Protein AF-A0AAN7Y6Q5-F1 (afdb_monomer_lite)

Radius of gyration: 22.7 Å; chains: 1; bounding box: 46×23×65 Å

Secondary structure (DSSP, 8-state):
-HHHHHHT-TTS------HHHHHHHHHHHHHHHHHHHHHHHHHHHHGGGGG---TTTHHHHHHHHHHHHHHHT--S-TT-TTS----

pLDDT: mean 86.83, std 12.01, range [36.44, 97.75]

Foldseek 3Di:
DVQVVCVVPVVDDHDPDDPCVVVVVVVVLVVLVVVVVVVVVVLVVCVCLVVDPDPPSVVVVVVSVVVVCVVVVDPDDSSDPVDDPPD

InterPro domains:
  IPR013594 Dynein heavy chain, tail [PF08385] (2-83)

Organism: Eleginops maclovinus (NCBI:txid56733)

Sequence (87 aa):
MVRDKLRENPDNRQFDFSENYIFGKFDAFCRRLEKIGDMASSLESLAALQHMKVEGIEKIYVRYQTIVSTTTSKTYDVLDHRKLEVK

Structure (mmCIF, N/CA/C/O backbone):
data_AF-A0AAN7Y6Q5-F1
#
_entry.id   AF-A0AAN7Y6Q5-F1
#
loop_
_atom_site.group_PDB
_atom_site.id
_atom_site.type_symbol
_atom_site.label_atom_id
_atom_site.label_alt_id
_atom_site.label_comp_id
_atom_site.label_asym_id
_atom_site.label_entity_id
_atom_site.label_seq_id
_atom_site.pdbx_PDB_ins_code
_atom_site.Cartn_x
_atom_site.Cartn_y
_atom_site.Cartn_z
_atom_site.occupancy
_atom_site.B_iso_or_equiv
_atom_site.auth_seq_id
_atom_site.auth_comp_id
_atom_site.auth_asym_id
_atom_site.auth_atom_id
_atom_site.pdbx_PDB_model_num
ATOM 1 N N . MET A 1 1 ? 27.016 -7.950 -20.400 1.00 65.81 1 MET A N 1
ATOM 2 C CA . MET A 1 1 ? 25.565 -8.264 -20.490 1.00 65.81 1 MET A CA 1
ATOM 3 C C . MET A 1 1 ? 25.226 -8.823 -21.874 1.00 65.81 1 MET A C 1
ATOM 5 O O . MET A 1 1 ? 26.072 -8.768 -22.756 1.00 65.81 1 MET A O 1
ATOM 9 N N . VAL A 1 2 ? 24.015 -9.358 -22.094 1.00 76.12 2 VAL A N 1
ATOM 10 C CA . VAL A 1 2 ? 23.560 -9.845 -23.422 1.00 76.12 2 VAL A CA 1
ATOM 11 C C . VAL A 1 2 ? 23.717 -8.770 -24.511 1.00 76.12 2 VAL A C 1
ATOM 13 O O . VAL A 1 2 ? 24.120 -9.087 -25.623 1.00 76.12 2 VAL A O 1
ATOM 16 N N . ARG A 1 3 ? 23.500 -7.491 -24.168 1.00 75.19 3 ARG A N 1
ATOM 17 C CA . ARG A 1 3 ? 23.708 -6.345 -25.069 1.00 75.19 3 ARG A CA 1
ATOM 18 C C . ARG A 1 3 ? 25.149 -6.218 -25.573 1.00 75.19 3 ARG A C 1
ATOM 20 O O . ARG A 1 3 ? 25.346 -5.948 -26.749 1.00 75.19 3 ARG A O 1
ATOM 27 N N . ASP A 1 4 ? 26.139 -6.420 -24.706 1.00 80.44 4 ASP A N 1
ATOM 28 C CA . ASP A 1 4 ? 27.552 -6.270 -25.082 1.00 80.44 4 ASP A CA 1
ATOM 29 C C . ASP A 1 4 ? 27.980 -7.397 -26.030 1.00 80.44 4 ASP A C 1
ATOM 31 O O . ASP A 1 4 ? 28.600 -7.132 -27.051 1.00 80.44 4 ASP A O 1
ATOM 35 N N . LYS A 1 5 ? 27.510 -8.627 -25.776 1.00 80.19 5 LYS A N 1
ATOM 36 C CA . LYS A 1 5 ? 27.720 -9.780 -26.669 1.00 80.19 5 LYS A CA 1
ATOM 37 C C . LYS A 1 5 ? 27.056 -9.613 -28.041 1.00 80.19 5 LYS A C 1
ATOM 39 O O . LYS A 1 5 ? 27.557 -10.127 -29.031 1.00 80.19 5 LYS A O 1
ATOM 44 N N . LEU A 1 6 ? 25.921 -8.911 -28.118 1.00 79.12 6 LEU A N 1
ATOM 45 C CA . LEU A 1 6 ? 25.254 -8.618 -29.394 1.00 79.12 6 LEU A CA 1
ATOM 46 C C . LEU A 1 6 ? 25.982 -7.530 -30.195 1.00 79.12 6 LEU A C 1
ATOM 48 O O . LEU A 1 6 ? 25.980 -7.590 -31.420 1.00 79.12 6 LEU A O 1
ATOM 52 N N . ARG A 1 7 ? 26.658 -6.587 -29.525 1.00 80.56 7 ARG A N 1
ATOM 53 C CA . ARG A 1 7 ? 27.483 -5.559 -30.185 1.00 80.56 7 ARG A CA 1
ATOM 54 C C . ARG A 1 7 ? 28.749 -6.123 -30.827 1.00 80.56 7 ARG A C 1
ATOM 56 O O . ARG A 1 7 ? 29.246 -5.535 -31.779 1.00 80.56 7 ARG A O 1
ATOM 63 N N . GLU A 1 8 ? 29.251 -7.251 -30.326 1.00 86.50 8 GLU A N 1
ATOM 64 C CA . GLU A 1 8 ? 30.400 -7.965 -30.901 1.00 86.50 8 GLU A CA 1
ATOM 65 C C . GLU A 1 8 ? 30.085 -8.590 -32.274 1.00 86.50 8 GLU A C 1
ATOM 67 O O . GLU A 1 8 ? 31.007 -8.872 -33.035 1.00 86.50 8 GLU A O 1
ATOM 72 N N . ASN A 1 9 ? 28.803 -8.779 -32.620 1.00 86.12 9 ASN A N 1
ATOM 73 C CA . ASN A 1 9 ? 28.375 -9.273 -33.928 1.00 86.12 9 ASN A CA 1
ATOM 74 C C . ASN A 1 9 ? 27.240 -8.397 -34.510 1.00 86.12 9 ASN A C 1
ATOM 76 O O . ASN A 1 9 ? 26.059 -8.669 -34.258 1.00 86.12 9 ASN A O 1
ATOM 80 N N . PRO A 1 10 ? 27.582 -7.341 -35.273 1.00 79.06 10 PRO A N 1
ATOM 81 C CA . PRO A 1 10 ? 26.624 -6.350 -35.761 1.00 79.06 10 PRO A CA 1
ATOM 82 C C . PRO A 1 10 ? 25.643 -6.880 -36.818 1.00 79.06 10 PRO A C 1
ATOM 84 O O . PRO A 1 10 ? 24.608 -6.251 -37.028 1.00 79.06 10 PRO A O 1
ATOM 87 N N . ASP A 1 11 ? 25.914 -8.038 -37.431 1.00 85.00 11 ASP A N 1
ATOM 88 C CA . ASP A 1 11 ? 25.027 -8.659 -38.427 1.00 85.00 11 ASP A CA 1
ATOM 89 C C . ASP A 1 11 ? 23.764 -9.267 -37.791 1.00 85.00 11 ASP A C 1
ATOM 91 O O . ASP A 1 11 ? 22.761 -9.518 -38.464 1.00 85.00 11 ASP A O 1
ATOM 95 N N . ASN A 1 12 ? 23.780 -9.481 -36.471 1.00 80.12 12 ASN A N 1
ATOM 96 C CA . ASN A 1 12 ? 22.627 -9.955 -35.718 1.00 80.12 12 ASN A CA 1
ATOM 97 C C . ASN A 1 12 ? 21.727 -8.798 -35.264 1.00 80.12 12 ASN A C 1
ATOM 99 O O . ASN A 1 12 ? 22.184 -7.691 -34.971 1.00 80.12 12 ASN A O 1
ATOM 103 N N . ARG A 1 13 ? 20.423 -9.081 -35.120 1.00 81.50 13 ARG A N 1
ATOM 104 C CA . ARG A 1 13 ? 19.437 -8.122 -34.598 1.00 81.50 13 ARG A CA 1
ATOM 105 C C . ARG A 1 13 ? 19.885 -7.586 -33.237 1.00 81.50 13 ARG A C 1
ATOM 107 O O . ARG A 1 13 ? 19.941 -8.324 -32.253 1.00 81.50 13 ARG A O 1
ATOM 114 N N . GLN A 1 14 ? 20.145 -6.285 -33.185 1.00 82.94 14 GLN A N 1
ATOM 115 C CA . GLN A 1 14 ? 20.524 -5.605 -31.955 1.00 82.94 14 GLN A CA 1
ATOM 116 C C . GLN A 1 14 ? 19.315 -5.431 -31.030 1.00 82.94 14 GLN A C 1
ATOM 118 O O . GLN A 1 14 ? 18.168 -5.301 -31.467 1.00 82.94 14 GLN A O 1
ATOM 123 N N . PHE A 1 15 ? 19.587 -5.420 -29.728 1.00 76.38 15 PHE A N 1
ATOM 124 C CA . PHE A 1 15 ? 18.604 -5.035 -28.723 1.00 76.38 15 PHE A CA 1
ATOM 125 C C . PHE A 1 15 ? 18.486 -3.507 -28.701 1.00 76.38 15 PHE A C 1
ATOM 127 O O . PHE A 1 15 ? 19.378 -2.832 -28.192 1.00 76.38 15 PHE A O 1
ATOM 134 N N . ASP A 1 16 ? 17.381 -2.980 -29.226 1.00 74.06 16 ASP A N 1
ATOM 135 C CA . ASP A 1 16 ? 17.053 -1.548 -29.212 1.00 74.06 16 ASP A CA 1
ATOM 136 C C . ASP A 1 16 ? 15.918 -1.255 -28.220 1.00 74.06 16 ASP A C 1
ATOM 138 O O . ASP A 1 16 ? 14.836 -0.787 -28.567 1.00 74.06 16 ASP A O 1
ATOM 142 N N . PHE A 1 17 ? 16.131 -1.628 -26.957 1.00 73.25 17 PHE A N 1
ATOM 143 C CA . PHE A 1 17 ? 15.244 -1.212 -25.877 1.00 73.25 17 PHE A CA 1
ATOM 144 C C . PHE A 1 17 ? 15.973 -0.225 -24.979 1.00 73.25 17 PHE A C 1
ATOM 146 O O . PHE A 1 17 ? 17.118 -0.446 -24.580 1.00 73.25 17 PHE A O 1
ATOM 153 N N . SER A 1 18 ? 15.276 0.848 -24.618 1.00 82.94 18 SER A N 1
ATOM 154 C CA . SER A 1 18 ? 15.757 1.783 -23.611 1.00 82.94 18 SER A CA 1
ATOM 155 C C . SER A 1 18 ? 15.803 1.087 -22.252 1.00 82.94 18 SER A C 1
ATOM 157 O O . SER A 1 18 ? 14.777 0.748 -21.663 1.00 82.94 18 SER A O 1
ATOM 159 N N . GLU A 1 19 ? 17.013 0.882 -21.747 1.00 82.88 19 GLU A N 1
ATOM 160 C CA . GLU A 1 19 ? 17.275 0.351 -20.409 1.00 82.88 19 GLU A CA 1
ATOM 161 C C . GLU A 1 19 ? 16.580 1.208 -19.336 1.00 82.88 19 GLU A C 1
ATOM 163 O O . GLU A 1 19 ? 15.879 0.684 -18.471 1.00 82.88 19 GLU A O 1
ATOM 168 N N . ASN A 1 20 ? 16.639 2.534 -19.497 1.00 87.38 20 ASN A N 1
ATOM 169 C CA . ASN A 1 20 ? 15.937 3.497 -18.647 1.00 87.38 20 ASN A CA 1
ATOM 170 C C . ASN A 1 20 ? 14.414 3.322 -18.686 1.00 87.38 20 ASN A C 1
ATOM 172 O O . ASN A 1 20 ? 13.745 3.540 -17.682 1.00 87.38 20 ASN A O 1
ATOM 176 N N . TYR A 1 21 ? 13.847 2.927 -19.828 1.00 87.00 21 TYR A N 1
ATOM 177 C CA . TYR A 1 21 ? 12.414 2.656 -19.933 1.00 87.00 21 TYR A CA 1
ATOM 178 C C . TYR A 1 21 ? 12.021 1.377 -19.188 1.00 87.00 21 TYR A C 1
ATOM 180 O O . TYR A 1 21 ? 11.017 1.364 -18.476 1.00 87.00 21 TYR A O 1
ATOM 188 N N . ILE A 1 22 ? 12.811 0.308 -19.329 1.00 87.25 22 ILE A N 1
ATOM 189 C CA . ILE A 1 22 ? 12.555 -0.972 -18.658 1.00 87.25 22 ILE A CA 1
ATOM 190 C C . ILE A 1 22 ? 12.700 -0.811 -17.142 1.00 87.25 22 ILE A C 1
ATOM 192 O O . ILE A 1 22 ? 11.752 -1.097 -16.407 1.00 87.25 22 ILE A O 1
ATOM 196 N N . PHE A 1 23 ? 13.842 -0.303 -16.672 1.00 89.56 23 PHE A N 1
ATOM 197 C CA . PHE A 1 23 ? 14.077 -0.113 -15.240 1.00 89.56 23 PHE A CA 1
ATOM 198 C C . PHE A 1 23 ? 13.192 0.979 -14.653 1.00 89.56 23 PHE A C 1
ATOM 200 O O . PHE A 1 23 ? 12.647 0.790 -13.575 1.00 89.56 23 PHE A O 1
ATOM 207 N N . GLY A 1 24 ? 12.912 2.051 -15.398 1.00 90.06 24 GLY A N 1
ATOM 208 C CA . GLY A 1 24 ? 11.958 3.070 -14.966 1.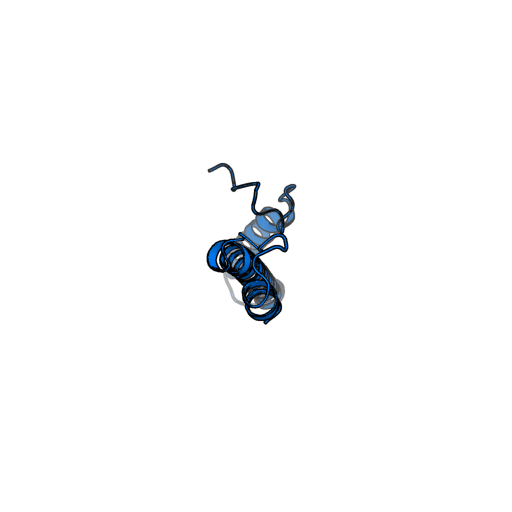00 90.06 24 GLY A CA 1
ATOM 209 C C . GLY A 1 24 ? 10.557 2.503 -14.706 1.00 90.06 24 GLY A C 1
ATOM 210 O O . GLY A 1 24 ? 9.929 2.858 -13.707 1.00 90.06 24 GLY A O 1
ATOM 211 N N . LYS A 1 25 ? 10.073 1.577 -15.551 1.00 88.88 25 LYS A N 1
ATOM 212 C CA . LYS A 1 25 ? 8.810 0.858 -15.304 1.00 88.88 25 LYS A CA 1
ATOM 213 C C . LYS A 1 25 ? 8.882 -0.051 -14.082 1.00 88.88 25 LYS A C 1
ATOM 215 O O . LYS A 1 25 ? 7.923 -0.092 -13.313 1.00 88.88 25 LYS A O 1
ATOM 220 N N . PHE A 1 26 ? 9.987 -0.771 -13.911 1.00 91.81 26 PHE A N 1
ATOM 221 C CA . PHE A 1 26 ? 10.176 -1.662 -12.770 1.00 91.81 26 PHE A CA 1
ATOM 222 C C . PHE A 1 26 ? 10.217 -0.878 -11.454 1.00 91.81 26 PHE A C 1
ATOM 224 O O . PHE A 1 26 ? 9.453 -1.173 -10.540 1.00 91.81 26 PHE A O 1
ATOM 231 N N . ASP A 1 27 ? 10.998 0.198 -11.396 1.00 92.12 27 ASP A N 1
ATOM 232 C CA . ASP A 1 27 ? 11.088 1.064 -10.223 1.00 92.12 27 ASP A CA 1
ATOM 233 C C . ASP A 1 27 ? 9.745 1.716 -9.888 1.00 92.12 27 ASP A C 1
ATOM 235 O O . ASP A 1 27 ? 9.396 1.885 -8.720 1.00 92.12 27 ASP A O 1
ATOM 239 N N . ALA A 1 28 ? 8.974 2.128 -10.900 1.00 89.12 28 ALA A N 1
ATOM 240 C CA . ALA A 1 28 ? 7.634 2.667 -10.687 1.00 89.12 28 ALA A CA 1
ATOM 241 C C . ALA A 1 28 ? 6.689 1.616 -10.081 1.00 89.12 28 ALA A C 1
ATOM 243 O O . ALA A 1 28 ? 5.891 1.946 -9.201 1.00 89.12 28 ALA A O 1
ATOM 244 N N . PHE A 1 29 ? 6.796 0.360 -10.518 1.00 89.44 29 PHE A N 1
ATOM 245 C CA . PHE A 1 29 ? 6.024 -0.750 -9.970 1.00 89.44 29 PHE A CA 1
ATOM 246 C C . PHE A 1 29 ? 6.436 -1.082 -8.529 1.00 89.44 29 PHE A C 1
ATOM 248 O O . PHE A 1 29 ? 5.571 -1.122 -7.656 1.00 89.44 29 PHE A O 1
ATOM 255 N N . CYS A 1 30 ? 7.735 -1.220 -8.244 1.00 93.88 30 CYS A N 1
ATOM 256 C CA . CYS A 1 30 ? 8.237 -1.460 -6.887 1.00 93.88 30 CYS A CA 1
ATOM 257 C C . CYS A 1 30 ? 7.811 -0.349 -5.920 1.00 93.88 30 CYS A C 1
ATOM 259 O O . CYS A 1 30 ? 7.22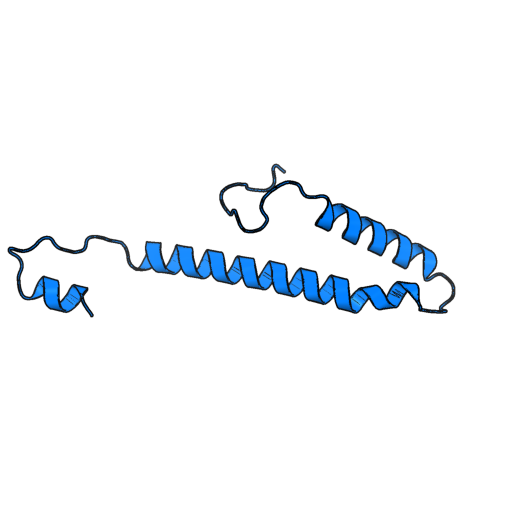7 -0.638 -4.880 1.00 93.88 30 CYS A O 1
ATOM 261 N N . ARG A 1 31 ? 7.964 0.924 -6.310 1.00 92.31 31 ARG A N 1
ATOM 262 C CA . ARG A 1 31 ? 7.493 2.065 -5.505 1.00 92.31 31 ARG A CA 1
ATOM 263 C C . ARG A 1 31 ? 5.990 2.039 -5.242 1.00 92.31 31 ARG A C 1
ATOM 265 O O . ARG A 1 31 ? 5.525 2.558 -4.230 1.00 92.31 31 ARG A O 1
ATOM 272 N N . ARG A 1 32 ? 5.196 1.487 -6.162 1.00 91.69 32 ARG A N 1
ATOM 273 C CA . ARG A 1 32 ? 3.755 1.313 -5.950 1.00 91.69 32 ARG A CA 1
ATOM 274 C C . ARG A 1 32 ? 3.477 0.214 -4.927 1.00 91.69 32 ARG A C 1
ATOM 276 O O . ARG A 1 32 ? 2.628 0.424 -4.066 1.00 91.69 32 ARG A O 1
ATOM 283 N N . LEU A 1 33 ? 4.186 -0.911 -5.006 1.00 94.38 33 LEU A N 1
ATOM 284 C CA . LEU A 1 33 ? 4.080 -1.991 -4.023 1.00 94.38 33 LEU A CA 1
ATOM 285 C C . LEU A 1 33 ? 4.468 -1.519 -2.620 1.00 94.38 33 LEU A C 1
ATOM 287 O O . LEU A 1 33 ? 3.722 -1.783 -1.684 1.00 94.38 33 LEU A O 1
ATOM 291 N N . GLU A 1 34 ? 5.562 -0.765 -2.493 1.00 96.31 34 GLU A N 1
ATOM 292 C CA . GLU A 1 34 ? 5.991 -0.158 -1.225 1.00 96.31 34 GLU A CA 1
ATOM 293 C C . GLU A 1 34 ? 4.872 0.694 -0.618 1.00 96.31 34 GLU A C 1
ATOM 295 O O . GLU A 1 34 ? 4.442 0.439 0.500 1.00 96.31 34 GLU A O 1
ATOM 300 N N . LYS A 1 35 ? 4.287 1.615 -1.395 1.00 93.75 35 LYS A N 1
ATOM 301 C CA . LYS A 1 35 ? 3.175 2.461 -0.925 1.00 93.75 35 LYS A CA 1
ATOM 302 C C . LYS A 1 35 ? 1.952 1.665 -0.467 1.00 93.75 35 LYS A C 1
ATOM 304 O O . LYS A 1 35 ? 1.289 2.060 0.490 1.00 93.75 35 LYS A O 1
ATOM 309 N N . ILE A 1 36 ? 1.616 0.580 -1.165 1.00 92.75 36 ILE A N 1
ATOM 310 C CA . ILE A 1 36 ? 0.501 -0.294 -0.776 1.00 92.75 36 ILE A CA 1
ATOM 311 C C . ILE A 1 36 ? 0.837 -1.019 0.532 1.00 92.75 36 ILE A C 1
ATOM 313 O O . ILE A 1 36 ? -0.011 -1.077 1.421 1.00 92.75 36 ILE A O 1
ATOM 317 N N . GLY A 1 37 ? 2.065 -1.526 0.662 1.00 95.75 37 GLY A N 1
ATOM 318 C CA . GLY A 1 37 ? 2.563 -2.168 1.878 1.00 95.75 37 GLY A CA 1
ATOM 319 C C . GLY A 1 37 ? 2.569 -1.227 3.085 1.00 95.75 37 GLY A C 1
ATOM 320 O O . GLY A 1 37 ? 2.062 -1.590 4.145 1.00 95.75 37 GLY A O 1
ATOM 321 N N . ASP A 1 38 ? 3.051 0.003 2.913 1.00 97.19 38 ASP A N 1
ATOM 322 C CA . ASP A 1 38 ? 3.064 1.036 3.955 1.00 97.19 38 ASP A CA 1
ATOM 323 C C . ASP A 1 38 ? 1.645 1.394 4.414 1.00 97.19 38 ASP A C 1
ATOM 325 O O . ASP A 1 38 ? 1.366 1.503 5.613 1.00 97.19 38 ASP A O 1
ATOM 329 N N . MET A 1 39 ? 0.719 1.542 3.460 1.00 95.38 39 MET A N 1
ATOM 330 C CA . MET A 1 39 ? -0.690 1.797 3.753 1.00 95.38 39 MET A CA 1
ATOM 331 C C . MET A 1 39 ? -1.313 0.630 4.524 1.00 95.38 39 MET A C 1
ATOM 333 O O . MET A 1 39 ? -1.951 0.861 5.549 1.00 95.38 39 MET A O 1
ATOM 337 N N . ALA A 1 40 ? -1.111 -0.611 4.073 1.00 95.31 40 ALA A N 1
ATOM 338 C CA . ALA A 1 40 ? -1.621 -1.800 4.753 1.00 95.31 40 ALA A CA 1
ATOM 339 C C . ALA A 1 40 ? -1.084 -1.899 6.190 1.00 95.31 40 ALA A C 1
ATOM 341 O O . ALA A 1 40 ? -1.868 -2.047 7.127 1.00 95.31 40 ALA A O 1
ATOM 342 N N . SER A 1 41 ? 0.223 -1.701 6.371 1.00 97.75 41 SER A N 1
ATOM 343 C CA . SER A 1 41 ? 0.883 -1.727 7.683 1.00 97.75 41 SER A CA 1
ATOM 344 C C . SER A 1 41 ? 0.348 -0.636 8.618 1.00 97.75 41 SER A C 1
ATOM 346 O O . SER A 1 41 ? 0.148 -0.865 9.813 1.00 97.75 41 SER A O 1
ATOM 348 N N . SER A 1 42 ? 0.062 0.554 8.080 1.00 97.19 42 SER A N 1
ATOM 349 C CA . SER A 1 42 ? -0.549 1.655 8.835 1.00 97.19 42 SER A CA 1
ATOM 350 C C . SER A 1 42 ? -1.977 1.322 9.274 1.00 97.19 42 SER A C 1
ATOM 352 O O . SER A 1 42 ? -2.345 1.573 10.422 1.00 97.19 42 SER A O 1
ATOM 354 N N . LEU A 1 43 ? -2.788 0.738 8.383 1.00 97.00 43 LEU A N 1
ATOM 355 C CA . LEU A 1 43 ? -4.158 0.327 8.702 1.00 97.00 43 LEU A CA 1
ATOM 356 C C . LEU A 1 43 ? -4.190 -0.777 9.762 1.00 97.00 43 LEU A C 1
ATOM 358 O O . LEU A 1 43 ? -5.028 -0.715 10.662 1.00 97.00 43 LEU A O 1
ATOM 362 N N . GLU A 1 44 ? -3.277 -1.744 9.677 1.00 97.06 44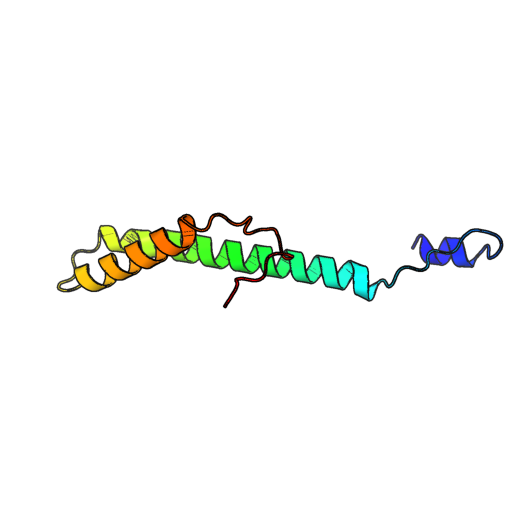 GLU A N 1
ATOM 363 C CA . GLU A 1 44 ? -3.124 -2.817 10.662 1.00 97.06 44 GLU A CA 1
ATOM 364 C C . GLU A 1 44 ? -2.693 -2.266 12.027 1.00 97.06 44 GLU A C 1
ATOM 366 O O . GLU A 1 44 ? -3.341 -2.536 13.036 1.00 97.06 44 GLU A O 1
ATOM 371 N N . SER A 1 45 ? -1.673 -1.403 12.059 1.00 96.50 45 SER A N 1
ATOM 372 C CA . SER A 1 45 ? -1.192 -0.776 13.299 1.00 96.50 45 SER A CA 1
ATOM 373 C C . SER A 1 45 ? -2.290 0.030 14.005 1.00 96.50 45 SER A C 1
ATOM 375 O O . SER A 1 45 ? -2.414 0.004 15.230 1.00 96.50 45 SER A O 1
ATOM 377 N N . LEU A 1 46 ? -3.122 0.734 13.233 1.00 96.75 46 LEU A N 1
ATOM 378 C CA . LEU A 1 46 ? -4.221 1.547 13.755 1.00 96.75 46 LEU A CA 1
ATOM 379 C C . LEU A 1 46 ? -5.476 0.733 14.107 1.00 96.75 46 LEU A C 1
ATOM 381 O O . LEU A 1 46 ? -6.374 1.269 14.756 1.00 96.75 46 LEU A O 1
ATOM 385 N N . ALA A 1 47 ? -5.542 -0.560 13.772 1.00 96.06 47 ALA A N 1
ATOM 386 C CA . ALA A 1 47 ? -6.671 -1.415 14.147 1.00 96.06 47 ALA A CA 1
ATOM 387 C C . ALA A 1 47 ? -6.836 -1.535 15.673 1.00 96.06 47 ALA A C 1
ATOM 389 O O . ALA A 1 47 ? -7.943 -1.762 16.164 1.00 96.06 47 ALA A O 1
ATOM 390 N N . ALA A 1 48 ? -5.762 -1.316 16.439 1.00 94.81 48 ALA A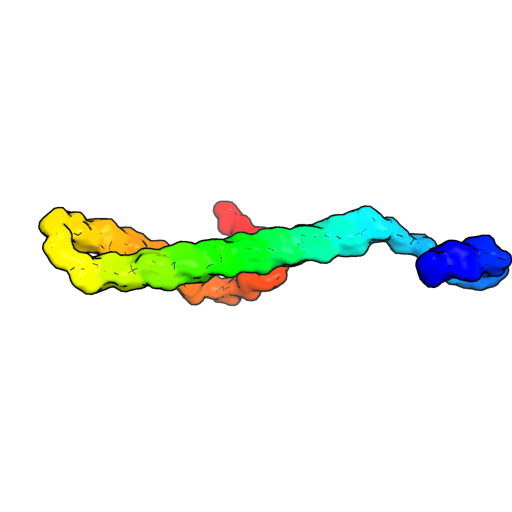 N 1
ATOM 391 C CA . ALA A 1 48 ? -5.787 -1.295 17.899 1.00 94.81 48 ALA A CA 1
ATOM 392 C C . ALA A 1 48 ? -6.678 -0.182 18.490 1.00 94.81 48 ALA A C 1
ATOM 394 O O . ALA A 1 48 ? -7.124 -0.314 19.632 1.00 94.81 48 ALA A O 1
ATOM 395 N N . LEU A 1 49 ? -7.005 0.871 17.719 1.00 95.25 49 LEU A N 1
ATOM 396 C CA . LEU A 1 49 ? -7.905 1.954 18.143 1.00 95.25 49 LEU A CA 1
ATOM 397 C C . LEU A 1 49 ? -9.260 1.431 18.643 1.00 95.25 49 LEU A C 1
ATOM 399 O O . LEU A 1 49 ? -9.838 2.018 19.552 1.00 95.25 49 LEU A O 1
ATOM 403 N N . GLN A 1 50 ? -9.739 0.305 18.101 1.00 94.06 50 GLN A N 1
ATOM 404 C CA . GLN A 1 50 ? -11.014 -0.305 18.494 1.00 94.06 50 GLN A CA 1
ATOM 405 C C . GLN A 1 50 ? -11.044 -0.789 19.958 1.00 94.06 50 GLN A C 1
ATOM 407 O O . GLN A 1 50 ? -12.116 -0.988 20.524 1.00 94.06 50 GLN A O 1
ATOM 412 N N . HIS A 1 51 ? -9.875 -1.019 20.563 1.00 94.44 51 HIS A N 1
ATOM 413 C CA . HIS A 1 51 ? -9.739 -1.561 21.918 1.00 94.44 51 HIS A CA 1
ATOM 414 C C . HIS A 1 51 ? -9.263 -0.519 22.938 1.00 94.44 51 HIS A C 1
ATOM 416 O O . HIS A 1 51 ? -9.151 -0.824 24.128 1.00 94.44 51 HIS A O 1
ATOM 422 N N . MET A 1 52 ? -8.974 0.707 22.498 1.00 94.38 52 MET A N 1
ATOM 423 C CA . MET A 1 52 ? -8.517 1.775 23.381 1.00 94.38 52 MET A CA 1
ATOM 424 C C . MET A 1 52 ? -9.665 2.296 24.250 1.00 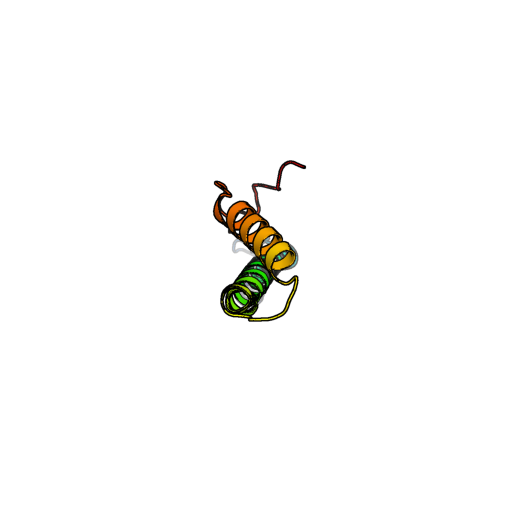94.38 52 MET A C 1
ATOM 426 O O . MET A 1 52 ? -10.773 2.518 23.777 1.00 94.38 52 MET A O 1
ATOM 430 N N . LYS A 1 53 ? -9.380 2.527 25.535 1.00 92.44 53 LYS A N 1
ATOM 431 C CA . LYS A 1 53 ? -10.343 3.031 26.531 1.00 92.44 53 LYS A CA 1
ATOM 432 C C . LYS A 1 53 ? -10.000 4.456 26.962 1.00 92.44 53 LYS A C 1
ATOM 434 O O . LYS A 1 53 ? -9.844 4.736 28.147 1.00 92.44 53 LYS A O 1
ATOM 439 N N . VAL A 1 54 ? -9.798 5.327 25.979 1.00 95.00 54 VAL A N 1
ATOM 440 C CA . VAL A 1 54 ? -9.505 6.749 26.188 1.00 95.00 54 VAL A CA 1
ATOM 441 C C . VAL A 1 54 ? -10.776 7.540 25.910 1.00 95.00 54 VAL A C 1
ATOM 443 O O . VAL A 1 54 ? -11.418 7.323 24.887 1.00 95.00 54 VAL A O 1
ATOM 446 N N . GLU A 1 55 ? -11.139 8.454 26.804 1.00 95.31 55 GLU A N 1
ATOM 447 C CA . GLU A 1 55 ? -12.308 9.314 26.615 1.00 95.31 55 GLU A CA 1
ATOM 448 C C . GLU A 1 55 ? -12.185 10.132 25.316 1.00 95.31 55 GLU A C 1
ATOM 450 O O . GLU A 1 55 ? -11.169 10.786 25.069 1.00 95.31 55 GLU A O 1
ATOM 455 N N . GLY A 1 56 ? -13.210 10.079 24.460 1.00 92.69 56 GLY A N 1
ATOM 456 C CA . GLY A 1 56 ? -13.253 10.820 23.196 1.00 92.69 56 GLY A CA 1
ATOM 457 C C . GLY A 1 56 ? -12.583 10.123 22.005 1.00 92.69 56 GLY A C 1
ATOM 458 O O . GLY A 1 56 ? -12.587 10.678 20.898 1.00 92.69 56 GLY A O 1
ATOM 459 N N . ILE A 1 57 ? -12.039 8.911 22.184 1.00 95.62 57 ILE A N 1
ATOM 460 C CA . ILE A 1 57 ? -11.428 8.108 21.110 1.00 95.62 57 ILE A CA 1
ATOM 461 C C . ILE A 1 57 ? -12.448 7.681 20.043 1.00 95.62 57 ILE A C 1
ATOM 463 O O . ILE A 1 57 ? -12.080 7.425 18.896 1.00 95.62 57 ILE A O 1
ATOM 467 N N . GLU A 1 58 ? -13.740 7.658 20.373 1.00 94.38 58 GLU A N 1
ATOM 468 C CA . GLU A 1 58 ? -14.816 7.155 19.517 1.00 94.38 58 GLU A CA 1
ATOM 469 C C . GLU A 1 58 ? -14.862 7.906 18.183 1.00 94.38 58 GLU A C 1
ATOM 471 O O . GLU A 1 58 ? -14.989 7.302 17.118 1.00 94.38 58 GLU A O 1
ATOM 476 N N . LYS A 1 59 ? -14.672 9.233 18.212 1.00 95.25 59 LYS A N 1
ATOM 477 C CA . LYS A 1 59 ? -14.650 10.064 16.996 1.00 95.25 59 LYS A CA 1
ATOM 478 C C . LYS A 1 59 ? -13.468 9.727 16.087 1.00 95.25 59 LYS A C 1
ATOM 480 O O . LYS A 1 59 ? -13.591 9.804 14.865 1.00 95.25 59 LYS A O 1
ATOM 485 N N . ILE A 1 60 ? -12.323 9.385 16.674 1.00 95.88 60 ILE A N 1
ATOM 486 C CA . ILE A 1 60 ? -11.120 8.991 15.933 1.00 95.88 60 ILE A CA 1
ATOM 487 C C . ILE A 1 60 ? -11.335 7.607 15.324 1.00 95.88 60 ILE A C 1
ATOM 489 O O . ILE A 1 60 ? -11.054 7.413 14.142 1.00 95.88 60 ILE A O 1
ATOM 493 N N . TYR A 1 61 ? -11.903 6.676 16.091 1.00 96.81 61 TYR A N 1
ATOM 494 C CA . TYR A 1 61 ? -12.191 5.331 15.612 1.00 96.81 61 TYR A CA 1
ATOM 495 C C . TYR A 1 61 ? -13.196 5.326 14.451 1.00 96.81 61 TYR A C 1
ATOM 497 O O . TYR A 1 61 ? -12.945 4.681 13.436 1.00 96.81 61 TYR A O 1
ATOM 505 N N . VAL A 1 62 ? -14.265 6.127 14.521 1.00 96.94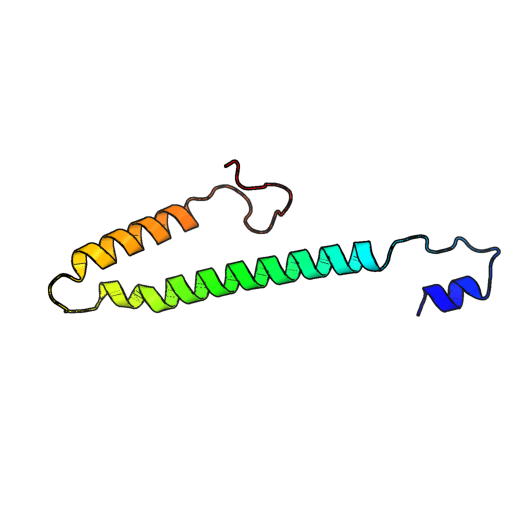 62 VAL A N 1
ATOM 506 C CA . VAL A 1 62 ? -15.215 6.284 13.402 1.00 96.94 62 VAL A CA 1
ATOM 507 C C . VAL A 1 62 ? -14.513 6.794 12.139 1.00 96.94 62 VAL A C 1
ATOM 509 O O . VAL A 1 62 ? -14.749 6.283 11.046 1.00 96.94 62 VAL A O 1
ATOM 512 N N . ARG A 1 63 ? -13.598 7.768 12.261 1.00 97.06 63 ARG A N 1
ATOM 513 C CA . ARG A 1 63 ? -12.804 8.243 11.112 1.00 97.06 63 ARG A CA 1
ATOM 514 C C . ARG A 1 63 ? -11.910 7.144 10.543 1.00 97.06 63 ARG A C 1
ATOM 516 O O . ARG A 1 63 ? -11.837 7.005 9.325 1.00 97.06 63 ARG A O 1
ATOM 523 N N . TYR A 1 64 ? -11.261 6.363 11.404 1.00 97.44 64 TYR A N 1
ATOM 524 C CA . TYR A 1 64 ? -10.467 5.210 10.987 1.00 97.44 64 TYR A CA 1
ATOM 525 C C . TYR A 1 64 ? -11.319 4.191 10.214 1.00 97.44 64 TYR A C 1
ATOM 527 O O . TYR A 1 64 ? -10.928 3.787 9.121 1.00 97.44 64 TYR A O 1
ATOM 535 N N . GLN A 1 65 ? -12.513 3.848 10.706 1.00 97.62 65 GLN A N 1
ATOM 536 C CA . GLN A 1 65 ? -13.428 2.937 10.011 1.00 97.62 65 GLN A CA 1
ATOM 537 C C . GLN A 1 65 ? -13.809 3.453 8.617 1.00 97.62 65 GLN A C 1
ATOM 539 O O . GLN A 1 65 ? -13.787 2.688 7.652 1.00 97.62 65 GLN A O 1
ATOM 544 N N . THR A 1 66 ? -14.082 4.754 8.478 1.00 97.50 66 THR A N 1
ATOM 545 C CA . THR A 1 66 ? -14.337 5.375 7.169 1.00 97.50 66 THR A CA 1
ATOM 546 C C . THR A 1 66 ? -13.139 5.239 6.229 1.00 97.50 66 THR A C 1
ATOM 548 O O . THR A 1 66 ? -13.320 4.907 5.056 1.00 97.50 66 THR A O 1
ATOM 551 N N . ILE A 1 67 ? -11.914 5.454 6.721 1.00 96.50 67 ILE A N 1
ATOM 552 C CA . ILE A 1 67 ? -10.687 5.308 5.922 1.00 96.50 67 ILE A CA 1
ATOM 553 C C . ILE A 1 67 ? -10.503 3.856 5.470 1.00 96.50 67 ILE A C 1
ATOM 555 O O . ILE A 1 67 ? -10.243 3.624 4.287 1.00 96.50 67 ILE A O 1
ATOM 559 N N . VAL A 1 68 ? -10.687 2.885 6.372 1.00 96.56 68 VAL A N 1
ATOM 560 C CA . VAL A 1 68 ? -10.609 1.452 6.049 1.00 96.56 68 VAL A CA 1
ATOM 561 C C . VAL A 1 68 ? -11.632 1.110 4.972 1.00 96.56 68 VAL A C 1
ATOM 563 O O . VAL A 1 68 ? -11.250 0.619 3.916 1.00 96.56 68 VAL A O 1
ATOM 566 N N . SER A 1 69 ? -12.905 1.449 5.188 1.00 95.69 69 SER A N 1
ATOM 567 C CA . SER A 1 69 ? -13.985 1.172 4.235 1.00 95.69 69 SER A CA 1
ATOM 568 C C . SER A 1 69 ? -13.739 1.816 2.870 1.00 95.69 69 SER A C 1
ATOM 570 O O . SER A 1 69 ? -13.970 1.196 1.835 1.00 95.69 69 SER A O 1
ATOM 572 N N . THR A 1 70 ? -13.268 3.063 2.838 1.00 93.31 70 THR A N 1
ATOM 573 C CA . THR A 1 70 ? -12.987 3.774 1.579 1.00 93.31 70 THR A CA 1
ATOM 574 C C . THR A 1 70 ? -11.798 3.157 0.849 1.00 93.31 70 THR A C 1
ATOM 576 O O . THR A 1 70 ? -11.784 3.109 -0.374 1.00 93.31 70 THR A O 1
ATOM 579 N N . THR A 1 71 ? -10.805 2.659 1.584 1.00 91.31 71 THR A N 1
ATOM 580 C CA . THR A 1 71 ? -9.629 2.006 1.001 1.00 91.31 71 THR A CA 1
ATOM 581 C C . THR A 1 71 ? -9.968 0.622 0.449 1.00 91.31 71 THR A C 1
ATOM 583 O O . THR A 1 71 ? -9.537 0.288 -0.651 1.00 91.31 71 THR A O 1
ATOM 586 N N . THR A 1 72 ? -10.760 -0.173 1.173 1.00 90.12 72 THR A N 1
ATOM 587 C CA . THR A 1 72 ? -11.070 -1.566 0.806 1.00 90.12 72 THR A CA 1
ATOM 588 C C . THR A 1 72 ? -12.210 -1.707 -0.201 1.00 90.12 72 THR A C 1
ATOM 590 O O . THR A 1 72 ? -12.273 -2.712 -0.901 1.00 90.12 72 THR A O 1
ATOM 593 N N . SER A 1 73 ? -13.093 -0.710 -0.322 1.00 90.50 73 SER A N 1
ATOM 594 C CA . SER A 1 73 ? -14.203 -0.718 -1.296 1.00 90.50 73 SER A CA 1
ATOM 595 C C . SER A 1 73 ? -13.791 -0.345 -2.723 1.00 90.50 73 SER A C 1
ATOM 597 O O . SER A 1 73 ? -14.616 -0.386 -3.638 1.00 90.50 73 SER A O 1
ATOM 599 N N . LYS A 1 74 ? -12.521 0.016 -2.939 1.00 85.69 74 LYS A N 1
ATOM 600 C CA . LYS A 1 74 ? -11.993 0.357 -4.260 1.00 85.69 74 LYS A CA 1
ATOM 601 C C . LYS A 1 74 ? -12.080 -0.859 -5.183 1.00 85.69 74 LYS A C 1
ATOM 603 O O . LYS A 1 74 ? -11.452 -1.882 -4.948 1.00 85.69 74 LYS A O 1
ATOM 608 N N . THR A 1 75 ? -12.855 -0.728 -6.257 1.00 81.19 75 THR A N 1
ATOM 609 C CA . THR A 1 75 ? -13.125 -1.808 -7.225 1.00 81.19 75 THR A CA 1
ATOM 610 C C . THR A 1 75 ? -12.069 -1.930 -8.322 1.00 81.19 75 THR A C 1
ATOM 612 O O . THR A 1 75 ? -12.141 -2.826 -9.163 1.00 81.19 75 THR A O 1
ATOM 615 N N . TYR A 1 76 ? -11.101 -1.013 -8.359 1.00 82.62 76 TYR A N 1
ATOM 616 C CA . TYR A 1 76 ? -10.008 -1.062 -9.318 1.00 82.62 76 TYR A CA 1
ATOM 617 C C . TYR A 1 76 ? -8.863 -1.930 -8.792 1.00 82.62 76 TYR A C 1
ATOM 619 O O . TYR A 1 76 ? -8.617 -1.998 -7.590 1.00 82.62 76 TYR A O 1
ATOM 627 N N . ASP A 1 77 ? -8.135 -2.564 -9.712 1.00 83.19 77 ASP A N 1
ATOM 628 C CA . ASP A 1 77 ? -6.919 -3.292 -9.368 1.00 83.19 77 ASP A CA 1
ATOM 629 C C . ASP A 1 77 ? -5.862 -2.306 -8.857 1.00 83.19 77 ASP A C 1
ATOM 631 O O . ASP A 1 77 ? -5.329 -1.480 -9.605 1.00 83.19 77 ASP A O 1
ATOM 635 N N . VAL A 1 78 ? -5.560 -2.389 -7.563 1.00 82.12 78 VAL A N 1
ATOM 636 C CA . VAL A 1 78 ? -4.558 -1.545 -6.912 1.00 82.12 78 VAL A CA 1
ATOM 637 C C . VAL A 1 78 ? -3.154 -1.779 -7.461 1.00 82.12 78 VAL A C 1
ATOM 639 O O . VAL A 1 78 ? -2.311 -0.913 -7.268 1.00 82.12 78 VAL A O 1
ATOM 642 N N . LEU A 1 79 ? -2.888 -2.856 -8.198 1.00 84.00 79 LEU A N 1
ATOM 643 C CA . LEU A 1 79 ? -1.617 -3.100 -8.885 1.00 84.00 79 LEU A CA 1
ATOM 644 C C . LEU A 1 79 ? -1.600 -2.551 -10.319 1.00 84.00 79 LEU A C 1
ATOM 646 O O . LEU A 1 79 ? -0.521 -2.333 -10.879 1.00 84.00 79 LEU A O 1
ATOM 650 N N . ASP A 1 80 ? -2.764 -2.249 -10.902 1.00 80.19 80 ASP A N 1
ATOM 651 C CA . ASP A 1 80 ? -2.846 -1.694 -12.250 1.00 80.19 80 ASP A CA 1
ATOM 652 C C . ASP A 1 80 ? -2.550 -0.186 -12.244 1.00 80.19 80 ASP A C 1
ATOM 654 O O . ASP A 1 80 ? -3.385 0.661 -11.926 1.00 80.19 80 ASP A O 1
ATOM 658 N N . HIS A 1 81 ? -1.328 0.164 -12.641 1.00 67.75 81 HIS A N 1
ATOM 659 C CA . HIS A 1 81 ? -0.872 1.549 -12.777 1.00 67.75 81 HIS A CA 1
ATOM 660 C C . HIS A 1 81 ? -1.519 2.306 -13.951 1.00 67.75 81 HIS A C 1
ATOM 662 O O . HIS A 1 81 ? -1.345 3.519 -14.050 1.00 67.75 81 HIS A O 1
ATOM 668 N N . ARG A 1 82 ? -2.243 1.624 -14.853 1.00 68.31 82 ARG A N 1
ATOM 669 C CA . ARG A 1 82 ? -2.896 2.252 -16.017 1.00 68.31 82 ARG A CA 1
ATOM 670 C C . ARG A 1 82 ? -4.219 2.918 -15.651 1.00 68.31 82 ARG A C 1
ATOM 672 O O . ARG A 1 82 ? -4.669 3.807 -16.369 1.00 68.31 82 ARG A O 1
ATOM 679 N N . LYS A 1 83 ? -4.832 2.518 -14.533 1.00 64.75 83 LYS A N 1
ATOM 680 C CA . LYS A 1 83 ? -5.995 3.196 -13.958 1.00 64.75 83 LYS A CA 1
ATOM 681 C C . LYS A 1 83 ? -5.503 4.232 -12.952 1.00 64.75 83 LYS A C 1
ATOM 683 O O . LYS A 1 83 ? -5.322 3.942 -11.772 1.00 64.75 83 LYS A O 1
ATOM 688 N N . LEU A 1 84 ? -5.240 5.441 -13.444 1.00 55.91 84 LEU A N 1
ATOM 689 C CA . LEU A 1 84 ? -5.102 6.604 -12.572 1.00 55.91 84 LEU A CA 1
ATOM 690 C C . LEU A 1 84 ? -6.443 6.812 -11.863 1.00 55.91 84 LEU A C 1
ATOM 692 O O . LEU A 1 84 ? -7.492 6.711 -12.503 1.00 55.91 84 LEU A O 1
ATOM 696 N N . GLU A 1 85 ? -6.409 7.053 -10.551 1.00 53.34 85 GLU A N 1
ATOM 697 C CA . GLU A 1 85 ? -7.596 7.476 -9.808 1.00 53.34 85 GLU A CA 1
ATOM 698 C C . GLU A 1 85 ? -8.186 8.684 -10.544 1.00 53.34 85 GLU A C 1
ATOM 700 O O . GLU A 1 85 ? -7.511 9.704 -10.710 1.00 53.34 85 GLU A O 1
ATOM 705 N N . VAL A 1 86 ? -9.399 8.532 -11.083 1.00 44.09 86 VAL A N 1
ATOM 706 C CA . VAL A 1 86 ? -10.108 9.649 -11.707 1.00 44.09 86 VAL A CA 1
ATOM 707 C C . VAL A 1 86 ? -10.384 10.634 -10.580 1.00 44.09 86 VAL A C 1
ATOM 709 O O . VAL A 1 86 ? -11.047 10.284 -9.604 1.00 44.09 86 VAL A O 1
ATOM 712 N N . LYS A 1 87 ? -9.748 11.798 -10.691 1.00 36.44 87 LYS A N 1
ATOM 713 C CA . LYS A 1 87 ? -9.745 12.862 -9.692 1.00 36.44 87 LYS A CA 1
ATOM 714 C C . LYS A 1 87 ? -11.128 13.478 -9.516 1.00 36.44 87 LYS A C 1
ATOM 716 O O . LYS A 1 87 ? -11.826 13.619 -10.545 1.00 36.44 87 LYS A O 1
#